Protein AF-A0A7J7GQ42-F1 (afdb_monomer_lite)

Organism: Camellia sinensis (NCBI:txid4442)

Radius of gyration: 15.18 Å; chains: 1; bounding box: 26×26×47 Å

Sequence (61 aa):
MFLKSNLAPGVNIIAAWPQNLGPSALPEDSRRVNFTVMSGTSMACPHVSGIAALIHLAHLT

Foldseek 3Di:
DPPDDLPFDFFQDKDADDQVAALVNDPPRNDGDRIHTGGDVVRRVVVVVVVVVVVCVVPVD

Structure (mmCIF, N/CA/C/O backbone):
data_AF-A0A7J7GQ42-F1
#
_entry.id   AF-A0A7J7GQ42-F1
#
loop_
_atom_site.group_PDB
_atom_site.id
_atom_site.type_symbol
_atom_site.label_atom_id
_atom_site.label_alt_id
_atom_site.label_comp_id
_atom_site.label_asym_id
_atom_site.label_entity_id
_atom_site.label_seq_id
_atom_site.pdbx_PDB_ins_code
_atom_site.Cartn_x
_atom_site.Cartn_y
_atom_site.Cartn_z
_atom_site.occupancy
_atom_site.B_iso_or_equiv
_atom_site.auth_seq_id
_atom_site.auth_comp_id
_atom_site.auth_asym_id
_atom_site.auth_atom_id
_atom_site.pdbx_PDB_model_num
ATOM 1 N N . MET A 1 1 ? 11.021 -15.670 2.655 1.00 36.47 1 MET A N 1
ATOM 2 C CA . MET A 1 1 ? 9.780 -16.465 2.515 1.00 36.47 1 MET A CA 1
ATOM 3 C C . MET A 1 1 ? 8.740 -15.946 3.524 1.00 36.47 1 MET A C 1
ATOM 5 O O . MET A 1 1 ? 8.616 -16.495 4.608 1.00 36.47 1 MET A O 1
ATOM 9 N N . PHE A 1 2 ? 8.059 -14.829 3.230 1.00 39.78 2 PHE A N 1
ATOM 10 C CA . PHE A 1 2 ? 7.017 -14.233 4.095 1.00 39.78 2 PHE A CA 1
ATOM 11 C C . PHE A 1 2 ? 5.662 -14.911 3.801 1.00 39.78 2 PHE A C 1
ATOM 13 O O . PHE A 1 2 ? 4.872 -14.425 2.998 1.00 39.78 2 PHE A O 1
ATOM 20 N N . LEU A 1 3 ? 5.431 -16.085 4.396 1.00 41.66 3 LEU A N 1
ATOM 21 C CA . LEU A 1 3 ? 4.247 -16.934 4.181 1.00 41.66 3 LEU A CA 1
ATOM 22 C C . LEU A 1 3 ? 3.157 -16.729 5.248 1.00 41.66 3 LEU A C 1
ATOM 24 O O . LEU A 1 3 ? 2.731 -17.684 5.896 1.00 41.66 3 LEU A O 1
ATOM 28 N N . LYS A 1 4 ? 2.663 -15.508 5.456 1.00 47.34 4 LYS A N 1
ATOM 29 C CA . LYS A 1 4 ? 1.425 -15.343 6.233 1.00 47.34 4 LYS A CA 1
ATOM 30 C C . LYS A 1 4 ? 0.486 -14.413 5.483 1.00 47.34 4 LYS A C 1
ATOM 32 O O . LYS A 1 4 ? 0.814 -13.260 5.227 1.00 47.34 4 LYS A O 1
ATOM 37 N N . SER A 1 5 ? -0.645 -14.969 5.071 1.00 51.78 5 SER A N 1
ATOM 38 C CA . SER A 1 5 ? -1.768 -14.290 4.440 1.00 51.78 5 SER A CA 1
ATOM 39 C C . SER A 1 5 ? -2.235 -13.117 5.308 1.00 51.78 5 SER A C 1
ATOM 41 O O . SER A 1 5 ? -3.028 -13.299 6.231 1.00 51.78 5 SER A O 1
ATOM 43 N N . ASN A 1 6 ? -1.737 -11.913 5.031 1.00 54.34 6 ASN A N 1
ATOM 44 C CA . ASN A 1 6 ? -2.370 -10.696 5.521 1.00 54.34 6 ASN A CA 1
ATOM 45 C C . ASN A 1 6 ? -3.744 -10.612 4.848 1.00 54.34 6 ASN A C 1
ATOM 47 O O . ASN A 1 6 ? -3.825 -10.634 3.622 1.00 54.34 6 ASN A O 1
ATOM 51 N N . LEU A 1 7 ? -4.812 -10.563 5.644 1.00 65.69 7 LEU A N 1
ATOM 52 C CA . LEU A 1 7 ? -6.207 -10.442 5.201 1.00 65.69 7 LEU A CA 1
ATOM 53 C C . LEU A 1 7 ? -6.485 -9.022 4.668 1.00 65.69 7 LEU A C 1
ATOM 55 O O . LEU 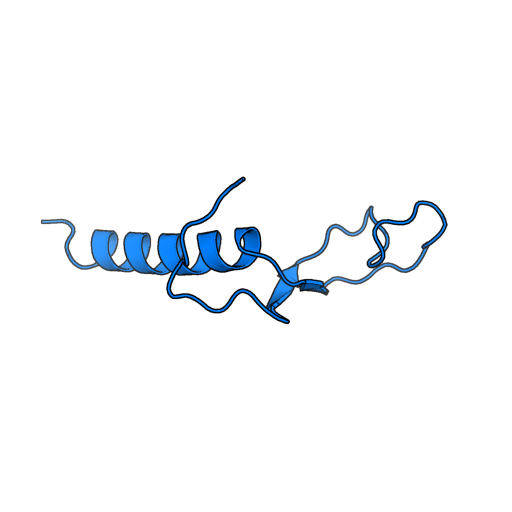A 1 7 ? -7.333 -8.304 5.186 1.00 65.69 7 LEU A O 1
ATOM 59 N N . ALA A 1 8 ? -5.715 -8.582 3.676 1.00 65.75 8 ALA A N 1
ATOM 60 C CA . ALA A 1 8 ? -5.819 -7.270 3.057 1.00 65.75 8 ALA A CA 1
ATOM 61 C C . ALA A 1 8 ? -5.498 -7.366 1.557 1.00 65.75 8 ALA A C 1
ATOM 63 O O . ALA A 1 8 ? -4.713 -8.228 1.147 1.00 65.75 8 ALA A O 1
ATOM 64 N N . PRO A 1 9 ? -6.102 -6.506 0.720 1.00 72.75 9 PRO A N 1
ATOM 65 C CA . PRO A 1 9 ? -5.918 -6.558 -0.721 1.00 72.75 9 PRO A CA 1
ATOM 66 C C . PRO A 1 9 ? -4.458 -6.248 -1.077 1.00 72.75 9 PRO A C 1
ATOM 68 O O . PRO A 1 9 ? -3.909 -5.209 -0.720 1.00 72.75 9 PRO A O 1
ATOM 71 N N . GLY A 1 10 ? -3.818 -7.189 -1.769 1.00 77.06 10 GLY A N 1
ATOM 72 C CA . GLY A 1 10 ? -2.419 -7.092 -2.191 1.00 77.06 10 GLY A CA 1
ATOM 73 C C . GLY A 1 10 ? -2.207 -7.404 -3.668 1.00 77.06 10 GLY A C 1
ATOM 74 O O . GLY A 1 10 ? -1.068 -7.564 -4.081 1.00 77.06 10 GLY A O 1
ATOM 75 N N . VAL A 1 11 ? -3.276 -7.531 -4.457 1.00 81.75 11 VAL A N 1
ATOM 76 C CA . VAL A 1 11 ? -3.222 -7.815 -5.898 1.00 81.75 11 VAL A CA 1
ATOM 77 C C . VAL A 1 11 ? -3.821 -6.630 -6.647 1.00 81.75 11 VAL A C 1
ATOM 79 O O . VAL A 1 11 ? -4.878 -6.141 -6.260 1.00 81.75 11 VAL A O 1
ATOM 82 N N . ASN A 1 12 ? -3.151 -6.189 -7.711 1.00 81.94 12 ASN A N 1
ATOM 83 C CA . ASN A 1 12 ? -3.538 -5.060 -8.559 1.00 81.94 12 ASN A CA 1
ATOM 84 C C . ASN A 1 12 ? -3.808 -3.764 -7.778 1.00 81.94 12 ASN A C 1
ATOM 86 O O . ASN A 1 12 ? -4.785 -3.058 -8.024 1.00 81.94 12 ASN A O 1
ATOM 90 N N . ILE A 1 13 ? -2.926 -3.445 -6.833 1.00 83.00 13 ILE A N 1
ATOM 91 C CA . ILE A 1 13 ? -3.021 -2.229 -6.027 1.00 83.00 13 ILE A CA 1
ATOM 92 C C . ILE A 1 13 ? -2.368 -1.074 -6.780 1.00 83.00 13 ILE A C 1
ATOM 94 O O . ILE A 1 13 ? -1.208 -1.174 -7.181 1.00 83.00 13 ILE A O 1
ATOM 98 N N . ILE A 1 14 ? -3.105 0.026 -6.944 1.00 85.88 14 ILE A N 1
ATOM 99 C CA . ILE A 1 14 ? -2.573 1.282 -7.477 1.00 85.88 14 ILE A CA 1
ATOM 100 C C . ILE A 1 14 ? -1.832 1.995 -6.344 1.00 85.88 14 ILE A C 1
ATOM 102 O O . ILE A 1 14 ? -2.445 2.402 -5.359 1.00 85.88 14 ILE A O 1
ATOM 106 N N . ALA A 1 15 ? -0.517 2.140 -6.482 1.00 82.50 15 ALA A N 1
ATOM 107 C CA . ALA A 1 15 ? 0.336 2.810 -5.504 1.00 82.50 15 ALA A CA 1
ATOM 108 C C . ALA A 1 15 ? 1.200 3.885 -6.172 1.00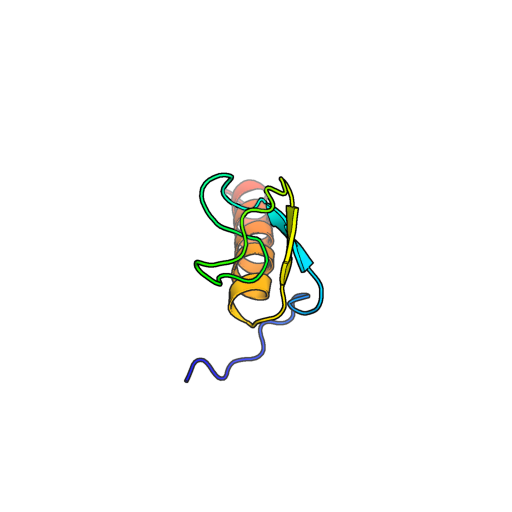 82.50 15 ALA A C 1
ATOM 110 O O . ALA A 1 15 ? 1.484 3.818 -7.370 1.00 82.50 15 ALA A O 1
ATOM 111 N N . ALA A 1 16 ? 1.601 4.892 -5.391 1.00 85.31 16 ALA A N 1
ATOM 112 C CA . ALA A 1 16 ? 2.482 5.953 -5.864 1.00 85.31 16 ALA A CA 1
ATOM 113 C C . ALA A 1 16 ? 3.836 5.376 -6.300 1.00 85.31 16 ALA A C 1
ATOM 115 O O . ALA A 1 16 ? 4.404 4.524 -5.612 1.00 85.31 16 ALA A O 1
ATOM 116 N N . TRP A 1 17 ? 4.349 5.857 -7.431 1.00 84.88 17 TRP A N 1
ATOM 117 C CA . TRP A 1 17 ? 5.607 5.388 -8.004 1.00 84.88 17 TRP A CA 1
ATOM 118 C C . TRP A 1 17 ? 6.626 6.529 -8.102 1.00 84.88 17 TRP A C 1
ATOM 120 O O . TRP A 1 17 ? 6.263 7.648 -8.476 1.00 84.88 17 TRP A O 1
ATOM 130 N N . PRO A 1 18 ? 7.904 6.291 -7.760 1.00 80.25 18 PRO A N 1
ATOM 131 C CA . PRO A 1 18 ? 8.934 7.312 -7.867 1.00 80.25 18 PRO A CA 1
ATOM 132 C C . PRO A 1 18 ? 9.168 7.717 -9.326 1.00 80.25 18 PRO A C 1
ATOM 134 O O . PRO A 1 18 ? 9.398 6.884 -10.196 1.00 80.25 18 PRO A O 1
ATOM 137 N N . GLN A 1 19 ? 9.229 9.026 -9.577 1.00 78.31 19 GLN A N 1
ATOM 138 C CA . GLN A 1 19 ? 9.439 9.587 -10.921 1.00 78.31 19 GLN A CA 1
ATOM 139 C C . GLN A 1 19 ? 10.846 9.339 -11.500 1.00 78.31 19 GLN A C 1
ATOM 141 O O . GLN A 1 19 ? 11.118 9.742 -12.632 1.00 78.31 19 GLN A O 1
ATOM 146 N N . ASN A 1 20 ? 11.745 8.726 -10.721 1.00 78.56 20 ASN A N 1
ATOM 147 C CA . ASN A 1 20 ? 13.092 8.359 -11.157 1.00 78.56 20 ASN A CA 1
ATOM 148 C C . ASN A 1 20 ? 13.189 6.920 -11.701 1.00 78.56 20 ASN A C 1
ATOM 150 O O . ASN A 1 20 ? 14.203 6.599 -12.313 1.00 78.56 20 ASN A O 1
ATOM 154 N N . LEU A 1 21 ? 12.153 6.088 -11.522 1.00 76.56 21 LEU A N 1
ATOM 155 C CA . LEU A 1 21 ? 12.125 4.706 -12.005 1.00 76.56 21 LEU A CA 1
ATOM 156 C C . LEU A 1 21 ? 11.034 4.523 -13.058 1.00 76.56 21 LEU A C 1
ATOM 158 O O . LEU A 1 21 ? 9.910 5.000 -12.891 1.00 76.56 21 LEU A O 1
ATOM 162 N N . GLY A 1 22 ? 11.338 3.753 -14.101 1.00 77.88 22 GLY A N 1
ATOM 163 C CA . GLY A 1 22 ? 10.326 3.270 -15.032 1.00 77.88 22 GLY A CA 1
ATOM 164 C C . GLY A 1 22 ? 9.322 2.335 -14.340 1.00 77.88 22 GLY A C 1
ATOM 165 O O . GLY A 1 22 ? 9.711 1.589 -13.435 1.00 77.88 22 GLY A O 1
ATOM 166 N N . PRO A 1 23 ? 8.037 2.328 -14.739 1.00 76.31 23 PRO A N 1
ATOM 167 C CA . PRO A 1 23 ? 6.999 1.491 -14.127 1.00 76.31 23 PRO A CA 1
ATOM 168 C C . PRO A 1 23 ? 7.266 -0.010 -14.245 1.00 76.31 23 PRO A C 1
ATOM 170 O O . PRO A 1 23 ? 6.758 -0.778 -13.433 1.00 76.31 23 PRO A O 1
ATOM 173 N N . SER A 1 24 ? 8.062 -0.433 -15.232 1.00 74.38 24 SER A N 1
ATOM 174 C CA . SER A 1 24 ? 8.442 -1.842 -15.410 1.00 74.38 24 SER A CA 1
ATOM 175 C C . SER A 1 24 ? 9.653 -2.258 -14.567 1.00 74.38 24 SER A C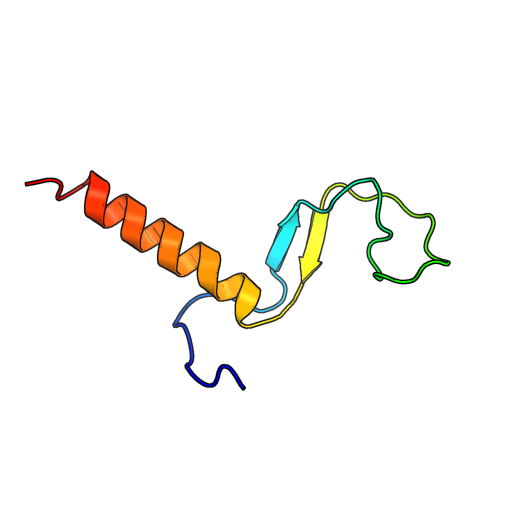 1
ATOM 177 O O . SER A 1 24 ? 10.077 -3.405 -14.659 1.00 74.38 24 SER A O 1
ATOM 179 N N . ALA A 1 25 ? 10.240 -1.338 -13.788 1.00 68.25 25 ALA A N 1
ATOM 180 C CA . ALA A 1 25 ? 11.496 -1.533 -13.054 1.00 68.25 25 ALA A CA 1
ATOM 181 C C . ALA A 1 25 ? 12.693 -1.968 -13.932 1.00 68.25 25 ALA A C 1
ATOM 183 O O . ALA A 1 25 ? 13.704 -2.442 -13.416 1.00 68.25 25 ALA A O 1
ATOM 184 N N . LEU A 1 26 ? 12.586 -1.786 -15.253 1.00 74.75 26 LEU A N 1
ATOM 185 C CA . LEU A 1 26 ? 13.653 -2.029 -16.216 1.00 74.75 26 LEU A CA 1
ATOM 186 C C . LEU A 1 26 ? 14.424 -0.728 -16.469 1.00 74.75 26 LEU A C 1
ATOM 188 O O . LEU A 1 26 ? 13.790 0.322 -16.613 1.00 74.75 26 LEU A O 1
ATOM 192 N N . PRO A 1 27 ? 15.763 -0.778 -16.552 1.00 68.31 27 PRO A N 1
ATOM 193 C CA . PRO A 1 27 ? 16.582 0.401 -16.828 1.00 68.31 27 PRO A CA 1
ATOM 194 C C . PRO A 1 27 ? 16.307 1.016 -18.211 1.00 68.31 27 PRO A C 1
ATOM 196 O O . PRO A 1 27 ? 16.550 2.205 -18.408 1.00 68.31 27 PRO A O 1
ATOM 199 N N . GLU A 1 28 ? 15.748 0.247 -19.147 1.00 74.50 28 GLU A N 1
ATOM 200 C CA . GLU A 1 28 ? 15.356 0.712 -20.482 1.00 74.50 28 GLU A CA 1
ATOM 201 C C . GLU A 1 28 ? 13.985 1.414 -20.514 1.00 74.50 28 GLU A C 1
ATOM 203 O O . GLU A 1 28 ? 13.633 2.037 -21.519 1.00 74.50 28 GLU A O 1
ATOM 208 N N . ASP A 1 29 ? 13.191 1.337 -19.439 1.00 70.19 29 ASP A N 1
ATOM 209 C CA . ASP A 1 29 ? 11.867 1.960 -19.386 1.00 70.19 29 ASP A CA 1
ATOM 210 C C . ASP A 1 29 ? 11.974 3.431 -18.955 1.00 70.19 29 ASP A C 1
ATOM 212 O O . ASP A 1 29 ? 12.015 3.766 -17.772 1.00 70.19 29 ASP A O 1
ATOM 216 N N . SER A 1 30 ? 12.006 4.329 -19.939 1.00 70.75 30 SER A N 1
ATOM 217 C CA . SER A 1 30 ? 12.072 5.783 -19.736 1.00 70.75 30 SER A CA 1
ATOM 218 C C . SER A 1 30 ? 10.725 6.430 -19.389 1.00 70.75 30 SER A C 1
ATOM 220 O O . SER A 1 30 ? 10.652 7.651 -19.199 1.00 70.75 30 SER A O 1
ATOM 222 N N . ARG A 1 31 ? 9.640 5.647 -19.312 1.00 75.69 31 ARG A N 1
ATOM 223 C CA . ARG A 1 31 ? 8.304 6.178 -19.029 1.00 75.69 31 ARG A CA 1
ATOM 224 C C . ARG A 1 31 ? 8.212 6.589 -17.568 1.00 75.69 31 ARG A C 1
ATOM 226 O O . ARG A 1 31 ? 8.589 5.847 -16.670 1.00 75.69 31 ARG A O 1
ATOM 233 N N . ARG A 1 32 ? 7.649 7.769 -17.325 1.00 78.31 32 ARG A N 1
ATOM 234 C CA . ARG A 1 32 ? 7.392 8.278 -15.976 1.00 78.31 32 ARG A CA 1
ATOM 235 C C . ARG A 1 32 ? 5.903 8.231 -15.706 1.00 78.31 32 ARG A C 1
ATOM 237 O O . ARG A 1 32 ? 5.119 8.797 -16.463 1.00 78.31 32 ARG A O 1
ATOM 244 N N . VAL A 1 33 ? 5.526 7.571 -14.621 1.00 79.94 33 VAL A N 1
ATOM 245 C CA . VAL A 1 33 ? 4.141 7.510 -14.154 1.00 79.94 33 VAL A CA 1
ATOM 246 C C . VAL A 1 33 ? 4.097 7.886 -12.682 1.00 79.94 33 VAL A C 1
ATOM 248 O O . VAL A 1 33 ? 5.004 7.552 -11.926 1.00 79.94 33 VAL A O 1
ATOM 251 N N . ASN A 1 34 ? 3.042 8.590 -12.274 1.00 82.12 34 ASN A N 1
ATOM 252 C CA . ASN A 1 34 ? 2.846 8.947 -10.866 1.00 82.12 34 ASN A CA 1
ATOM 253 C C . ASN A 1 34 ? 2.305 7.766 -10.044 1.00 82.12 34 ASN A C 1
ATOM 255 O O . ASN A 1 34 ? 2.496 7.718 -8.832 1.00 82.12 34 ASN A O 1
ATOM 259 N N . PHE A 1 35 ? 1.646 6.812 -10.706 1.00 82.69 35 PHE A N 1
ATOM 260 C CA . PHE A 1 35 ? 1.065 5.627 -10.092 1.00 82.69 35 PHE A CA 1
ATOM 261 C C . PHE A 1 35 ? 1.365 4.392 -10.935 1.00 82.69 35 PHE A C 1
ATOM 263 O O . PHE A 1 35 ? 1.367 4.465 -12.164 1.00 82.69 35 PHE A O 1
ATOM 270 N N . THR A 1 36 ? 1.576 3.260 -10.273 1.00 82.88 36 THR A N 1
ATOM 271 C CA . THR A 1 36 ? 1.735 1.955 -10.919 1.00 82.88 36 THR A CA 1
ATOM 272 C C . THR A 1 36 ? 0.823 0.920 -10.266 1.00 82.88 36 THR A C 1
ATOM 274 O O . THR A 1 36 ? 0.372 1.107 -9.134 1.00 82.88 36 THR A O 1
ATOM 277 N N . VAL A 1 37 ? 0.545 -0.168 -10.983 1.00 83.19 37 VAL A N 1
ATOM 278 C CA . VAL A 1 37 ? -0.237 -1.304 -10.485 1.00 83.19 37 VAL A CA 1
ATOM 279 C C . VAL A 1 37 ? 0.729 -2.396 -10.050 1.00 83.19 37 VAL A C 1
ATOM 281 O O . VAL A 1 37 ? 1.502 -2.903 -10.861 1.00 83.19 37 VAL A O 1
ATOM 284 N N . MET A 1 38 ? 0.683 -2.770 -8.774 1.00 81.00 38 MET A N 1
ATOM 285 C CA . MET A 1 38 ? 1.580 -3.771 -8.198 1.00 81.00 38 MET A CA 1
ATOM 286 C C . MET A 1 38 ? 0.816 -4.844 -7.427 1.00 81.00 38 MET A C 1
ATOM 288 O O . MET A 1 38 ? -0.238 -4.592 -6.839 1.00 81.00 38 MET A O 1
ATOM 292 N N . SER A 1 39 ? 1.391 -6.045 -7.404 1.00 78.31 39 SER A N 1
ATOM 293 C CA . SER A 1 39 ? 0.853 -7.209 -6.704 1.00 78.31 39 SER A CA 1
ATOM 294 C C . SER A 1 39 ? 1.929 -7.837 -5.818 1.00 78.31 39 SER A C 1
ATOM 296 O O . SER A 1 39 ? 3.039 -8.094 -6.277 1.00 78.31 39 SER A O 1
ATOM 298 N N . GLY A 1 40 ? 1.611 -8.097 -4.553 1.00 75.75 40 GLY A N 1
ATOM 299 C CA . GLY A 1 40 ? 2.502 -8.735 -3.588 1.00 75.75 40 GLY A CA 1
ATOM 300 C C . GLY A 1 40 ? 2.013 -8.599 -2.144 1.00 75.75 40 GLY A C 1
ATOM 301 O O . GLY A 1 40 ? 1.242 -7.705 -1.800 1.00 75.75 40 GLY A O 1
ATOM 302 N N . THR A 1 41 ? 2.508 -9.458 -1.251 1.00 71.62 41 THR A N 1
ATOM 303 C CA . THR A 1 41 ? 2.216 -9.362 0.194 1.00 71.62 41 THR A CA 1
ATOM 304 C C . THR A 1 41 ? 2.738 -8.057 0.809 1.00 71.62 41 THR A C 1
ATOM 306 O O . THR A 1 41 ? 2.133 -7.535 1.747 1.00 71.62 41 THR A O 1
ATOM 309 N N . SER A 1 42 ? 3.791 -7.470 0.228 1.00 72.12 42 SER A N 1
ATOM 310 C CA . SER A 1 42 ? 4.314 -6.141 0.571 1.00 72.12 42 SER A CA 1
ATOM 311 C C . SER A 1 42 ? 3.293 -5.014 0.373 1.00 72.12 42 SER A C 1
ATOM 313 O O . SER A 1 42 ? 3.388 -4.003 1.060 1.00 72.12 42 SER A O 1
ATOM 315 N N . MET A 1 43 ? 2.300 -5.188 -0.509 1.00 81.12 43 MET A N 1
ATOM 316 C CA . MET A 1 43 ? 1.238 -4.204 -0.769 1.00 81.12 43 MET A CA 1
ATOM 317 C C . MET A 1 43 ? 0.044 -4.384 0.180 1.00 81.12 43 MET A C 1
ATOM 319 O O . MET A 1 43 ? -0.664 -3.423 0.464 1.00 81.12 43 MET A O 1
ATOM 323 N N . ALA A 1 44 ? -0.143 -5.579 0.750 1.00 76.44 44 ALA A N 1
ATOM 324 C CA . ALA A 1 44 ? -1.130 -5.831 1.804 1.00 76.44 44 ALA A CA 1
ATOM 325 C C . ALA A 1 44 ? -0.667 -5.312 3.184 1.00 76.44 44 ALA A C 1
ATOM 327 O O . ALA A 1 44 ? -1.487 -4.916 4.009 1.00 76.44 44 ALA A O 1
ATOM 328 N N . CYS A 1 45 ? 0.647 -5.282 3.439 1.00 76.94 45 CYS A N 1
ATOM 329 C CA . CYS A 1 45 ? 1.242 -4.787 4.687 1.00 76.94 45 CYS A CA 1
ATOM 330 C C . CYS A 1 45 ? 0.830 -3.342 5.064 1.00 76.94 45 CYS A C 1
ATOM 332 O O . CYS A 1 45 ? 0.331 -3.161 6.177 1.00 76.94 45 CYS A O 1
ATOM 334 N N . PRO A 1 46 ? 0.936 -2.330 4.171 1.00 76.69 46 PRO A N 1
ATOM 335 C CA . PRO A 1 46 ? 0.510 -0.963 4.483 1.00 76.69 46 PRO A CA 1
ATOM 336 C C . PRO A 1 46 ? -1.002 -0.824 4.729 1.00 76.69 46 PRO A C 1
ATOM 338 O O . PRO A 1 46 ? -1.422 0.071 5.456 1.00 76.69 46 PRO A O 1
ATOM 341 N N . HIS A 1 47 ? -1.833 -1.711 4.169 1.00 76.69 47 HIS A N 1
ATOM 342 C CA . HIS A 1 47 ? -3.277 -1.700 4.423 1.00 76.69 47 HIS A CA 1
ATOM 343 C C . HIS A 1 47 ? -3.601 -2.114 5.865 1.00 76.69 47 HIS A C 1
ATOM 345 O O . HIS A 1 47 ? -4.375 -1.444 6.546 1.00 76.69 47 HIS A O 1
ATOM 351 N N . VAL A 1 48 ? -2.984 -3.195 6.353 1.00 79.69 48 VAL A N 1
ATOM 352 C CA . VAL A 1 48 ? -3.197 -3.670 7.731 1.00 79.69 48 VAL A CA 1
ATOM 353 C C . VAL A 1 48 ? -2.595 -2.696 8.743 1.00 79.69 48 VAL A C 1
ATOM 355 O O . VAL A 1 48 ? -3.239 -2.393 9.747 1.00 79.69 48 VAL A O 1
ATOM 358 N N . SER A 1 49 ? -1.394 -2.165 8.481 1.00 80.81 49 SER A N 1
ATOM 359 C CA . SER A 1 49 ? -0.771 -1.190 9.383 1.00 80.81 49 SER A CA 1
ATOM 360 C C . SER A 1 49 ? -1.561 0.119 9.457 1.00 80.81 49 SER A C 1
ATOM 362 O O . SER A 1 49 ? -1.675 0.688 10.540 1.00 80.81 49 SER A O 1
ATOM 364 N N . GLY A 1 50 ? -2.170 0.560 8.350 1.00 83.19 50 GLY A N 1
ATOM 365 C CA . GLY A 1 50 ? -3.073 1.711 8.332 1.00 83.19 50 GLY A CA 1
ATOM 366 C C . GLY A 1 50 ? -4.306 1.504 9.215 1.00 83.19 50 GLY A C 1
ATOM 367 O O . GLY A 1 50 ? -4.622 2.360 10.039 1.00 83.19 50 GLY A O 1
ATOM 368 N N . ILE A 1 51 ? -4.964 0.344 9.115 1.00 86.00 51 ILE A N 1
ATOM 369 C CA . ILE A 1 51 ? -6.115 0.005 9.970 1.00 86.00 51 ILE A CA 1
ATOM 370 C C . ILE A 1 51 ? -5.697 -0.069 11.444 1.00 86.00 51 ILE A C 1
ATOM 372 O O . ILE A 1 51 ? -6.378 0.489 12.302 1.00 86.00 51 ILE A O 1
ATOM 376 N N . ALA A 1 52 ? -4.567 -0.709 11.749 1.00 84.19 52 ALA A N 1
ATOM 377 C CA . ALA A 1 52 ? -4.055 -0.797 13.114 1.00 84.19 52 ALA A CA 1
ATOM 378 C C . ALA A 1 52 ? -3.757 0.590 13.709 1.00 84.19 52 ALA A C 1
ATOM 380 O O . ALA A 1 52 ? -4.107 0.848 14.860 1.00 84.19 52 ALA A O 1
ATOM 381 N N . ALA A 1 53 ? -3.178 1.502 12.920 1.00 87.25 53 ALA A N 1
ATOM 382 C CA . ALA A 1 53 ? -2.945 2.882 13.335 1.00 87.25 53 ALA A CA 1
ATOM 383 C C . ALA A 1 53 ? -4.259 3.630 13.612 1.00 87.25 53 ALA A C 1
ATOM 385 O O . ALA A 1 53 ? -4.363 4.324 14.620 1.00 87.25 53 ALA A O 1
ATOM 386 N N . LEU A 1 54 ? -5.284 3.452 12.771 1.00 86.75 54 LEU A N 1
ATOM 387 C CA . LEU A 1 54 ? -6.604 4.052 12.995 1.00 86.75 54 LEU A CA 1
ATOM 388 C C . LEU A 1 54 ? -7.274 3.521 14.268 1.00 86.75 54 LEU A C 1
ATOM 390 O O . LEU A 1 54 ? -7.820 4.305 15.039 1.00 86.75 54 LEU A O 1
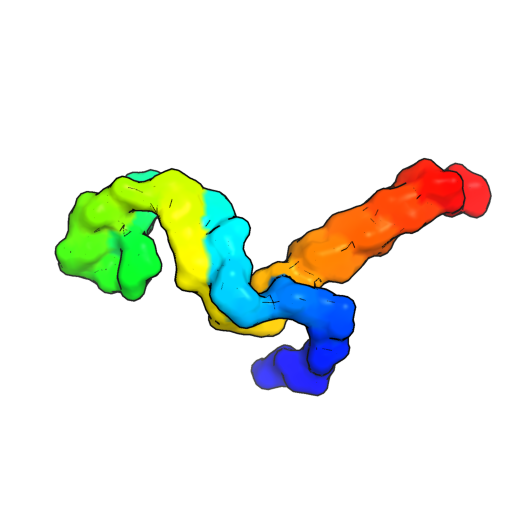ATOM 394 N N . ILE A 1 55 ? -7.203 2.210 14.519 1.00 88.06 55 ILE A N 1
ATOM 395 C CA . ILE A 1 55 ? -7.735 1.602 15.749 1.00 88.06 55 ILE A CA 1
ATOM 396 C C . ILE A 1 55 ? -6.992 2.136 16.973 1.00 88.06 55 ILE A C 1
ATOM 398 O O . ILE A 1 55 ? -7.632 2.447 17.974 1.00 88.06 55 ILE A O 1
ATOM 402 N N . HIS A 1 56 ? -5.667 2.268 16.890 1.00 85.06 56 HIS A N 1
ATOM 403 C CA . HIS A 1 56 ? -4.860 2.827 17.969 1.00 85.06 56 HIS A CA 1
ATOM 404 C C . HIS A 1 56 ? -5.238 4.283 18.266 1.00 85.06 56 HIS A C 1
ATOM 406 O O . HIS A 1 56 ? -5.418 4.630 19.425 1.00 85.06 56 HIS A O 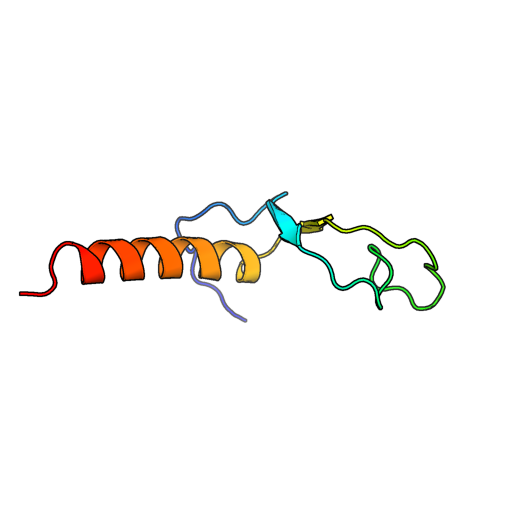1
ATOM 412 N N . LEU A 1 57 ? -5.437 5.112 17.235 1.00 88.06 57 LEU A N 1
ATOM 413 C CA . LEU A 1 57 ? -5.901 6.497 17.385 1.00 88.06 57 LEU A CA 1
ATOM 414 C C . LEU A 1 57 ? -7.319 6.593 17.967 1.00 88.06 57 LEU A C 1
ATOM 416 O O . LEU A 1 57 ? -7.594 7.497 18.751 1.00 88.06 57 LEU A O 1
ATOM 420 N N . ALA A 1 58 ? -8.216 5.680 17.591 1.00 89.06 58 ALA A N 1
ATOM 421 C CA . ALA A 1 58 ? -9.598 5.667 18.069 1.00 89.06 58 ALA A CA 1
ATOM 422 C C . ALA A 1 58 ? -9.739 5.137 19.508 1.00 89.06 58 ALA A C 1
ATOM 424 O O . ALA A 1 58 ? -10.636 5.565 20.230 1.00 89.06 58 ALA A O 1
ATOM 425 N N . HIS A 1 59 ? -8.856 4.229 19.929 1.00 83.38 59 HIS A N 1
ATOM 426 C CA . HIS A 1 59 ? -8.839 3.622 21.263 1.00 83.38 59 HIS A CA 1
ATOM 427 C C . HIS A 1 59 ? -7.519 3.920 21.982 1.00 83.38 59 HIS A C 1
ATOM 429 O O . HIS A 1 59 ? -6.8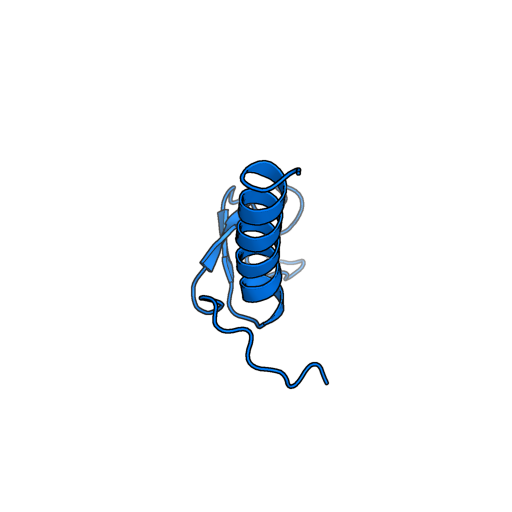37 3.017 22.464 1.00 83.38 59 HIS A O 1
ATOM 435 N N . LEU A 1 60 ? -7.141 5.198 22.026 1.00 68.06 60 LEU A N 1
ATOM 436 C CA . LEU A 1 60 ? -5.893 5.681 22.629 1.00 68.06 60 LEU A CA 1
ATOM 437 C C . LEU A 1 60 ? -6.017 5.855 24.160 1.00 68.06 60 LEU A C 1
ATOM 439 O O . LEU A 1 60 ? -5.496 6.813 24.729 1.00 68.06 60 LEU A O 1
ATOM 443 N N . THR A 1 61 ? -6.768 4.960 24.805 1.00 57.12 61 THR A N 1
ATOM 444 C CA . THR A 1 61 ? -7.075 4.948 26.246 1.00 57.12 61 THR A CA 1
ATOM 445 C C . THR A 1 61 ? -6.411 3.778 26.941 1.00 57.12 61 THR A C 1
ATOM 447 O O . THR A 1 61 ? -6.530 2.658 26.391 1.00 57.12 61 THR A O 1
#

InterPro domains:
  IPR000209 Peptidase S8/S53 domain [PF00082] (8-56)
  IPR023828 Peptidase S8, subtilisin, Ser-active site [PS00138] (40-50)
  IPR036852 Peptidase S8/S53 domain superfamily [G3DSA:3.40.50.200] (7-59)
  IPR036852 Peptidase S8/S53 domain superfamily [SSF52743] (7-55)
  IPR045051 Subtilisin-like protease [PTHR10795] (7-59)

Secondary structure (DSSP, 8-state):
------SS--SSEEEE--TTS-TT--TT-----SEEEE-SHHHHHHHHHHHHHHHHHHT--

pLDDT: mean 75.16, std 11.85, range [36.47, 89.06]